Protein AF-A0A1X1BKE7-F1 (afdb_monomer)

Sequence (142 aa):
MGKKKSRISDKGRNKCVKKTLTKGLTSSTPEAKNKYGDIILRWLTFELRLLQRLVYRNKNQHRSSAFMSAVCGSVRSLKRFTSFFKQKRSTDELAILHLDEEFNRKFYISLKDVLTTSAEISRMHAHYAHVPLITVLLSIYG

Foldseek 3Di:
DDDDDDDDDDDDDDDDDDDDDDDPDDDPDLVVLLVVLVVVLVVLVVLLVVLVVLLVVCCVVQVPPPLSVLSVVLSVLSVVLSVVSVVVSVPSCSSDPPCPPVNVVSVVVSLVSLVVSLVSLVVCVVVVPPNVSSVVSNVSSD

Structure (mmCIF, N/CA/C/O backbone):
data_AF-A0A1X1BKE7-F1
#
_entry.id   AF-A0A1X1BKE7-F1
#
loop_
_atom_site.group_PDB
_atom_site.id
_atom_site.type_symbol
_atom_site.label_atom_id
_atom_site.label_alt_id
_atom_site.label_comp_id
_atom_site.label_asym_id
_atom_site.label_entity_id
_atom_site.label_seq_id
_atom_site.pdbx_PDB_ins_code
_atom_site.Cartn_x
_atom_site.Cartn_y
_atom_site.Cartn_z
_atom_site.occupancy
_atom_site.B_iso_or_equiv
_atom_site.auth_seq_id
_atom_site.auth_comp_id
_atom_site.auth_asym_id
_atom_site.auth_atom_id
_atom_site.pdbx_PDB_model_num
ATOM 1 N N . MET A 1 1 ? -49.313 -23.252 84.636 1.00 44.50 1 MET A N 1
ATOM 2 C CA . MET A 1 1 ? -49.550 -22.978 83.200 1.00 44.50 1 MET A CA 1
ATOM 3 C C . MET A 1 1 ? -50.288 -21.654 83.071 1.00 44.50 1 MET A C 1
ATOM 5 O O . MET A 1 1 ? -51.384 -21.541 83.595 1.00 44.50 1 MET A O 1
ATOM 9 N N . GLY A 1 2 ? -49.679 -20.645 82.442 1.00 41.19 2 GLY A N 1
ATOM 10 C CA . GLY A 1 2 ? -50.277 -19.311 82.338 1.00 41.19 2 GLY A CA 1
ATOM 11 C C . GLY A 1 2 ? -49.362 -18.274 81.678 1.00 41.19 2 GLY A C 1
ATOM 12 O O . GLY A 1 2 ? -48.552 -17.658 82.347 1.00 41.19 2 GLY A O 1
ATOM 13 N N . LYS A 1 3 ? -49.560 -18.104 80.364 1.00 37.88 3 LYS A N 1
ATOM 14 C CA . LYS A 1 3 ? -49.420 -16.890 79.527 1.00 37.88 3 LYS A CA 1
ATOM 15 C C . LYS A 1 3 ? -48.054 -16.178 79.355 1.00 37.88 3 LYS A C 1
ATOM 17 O O . LYS A 1 3 ? -47.558 -15.453 80.202 1.00 37.88 3 LYS A O 1
ATOM 22 N N . LYS A 1 4 ? -47.589 -16.282 78.098 1.00 40.69 4 LYS A N 1
ATOM 23 C CA . LYS A 1 4 ? -46.754 -15.354 77.305 1.00 40.69 4 LYS A CA 1
ATOM 24 C C . LYS A 1 4 ? -47.064 -13.864 77.555 1.00 40.69 4 LYS A C 1
ATOM 26 O O . LYS A 1 4 ? -48.241 -13.506 77.557 1.00 40.69 4 LYS A O 1
ATOM 31 N N . LYS A 1 5 ? -46.037 -13.001 77.477 1.00 38.75 5 LYS A N 1
ATOM 32 C CA . LYS A 1 5 ? -45.880 -11.990 76.399 1.00 38.75 5 LYS A CA 1
ATOM 33 C C . LYS A 1 5 ? -44.552 -11.228 76.504 1.00 38.75 5 LYS A C 1
ATOM 35 O O . LYS A 1 5 ? -44.192 -10.711 77.551 1.00 38.75 5 LYS A O 1
ATOM 40 N N . SER A 1 6 ? -43.850 -11.177 75.374 1.00 38.72 6 SER A N 1
ATOM 41 C CA . SER A 1 6 ? -42.581 -10.489 75.166 1.00 38.72 6 SER A CA 1
ATOM 42 C C . SER A 1 6 ? -42.766 -9.154 74.443 1.00 38.72 6 SER A C 1
ATOM 44 O O . SER A 1 6 ? -43.600 -9.064 73.546 1.00 38.72 6 SER A O 1
ATOM 46 N N . ARG A 1 7 ? -41.823 -8.250 74.732 1.00 38.19 7 ARG A N 1
ATOM 47 C CA . ARG A 1 7 ? -41.202 -7.239 73.856 1.00 38.19 7 ARG A CA 1
ATOM 48 C C . ARG A 1 7 ? -42.029 -6.034 73.398 1.00 38.19 7 ARG A C 1
ATOM 50 O O . ARG A 1 7 ? -42.780 -6.069 72.432 1.00 38.19 7 ARG A O 1
ATOM 57 N N . ILE A 1 8 ? -41.689 -4.931 74.057 1.00 40.75 8 ILE A N 1
ATOM 58 C CA . ILE A 1 8 ? -41.669 -3.556 73.561 1.00 40.75 8 ILE A CA 1
ATOM 59 C C . ILE A 1 8 ? -40.549 -3.435 72.508 1.00 40.75 8 ILE A C 1
ATOM 61 O O . ILE A 1 8 ? -39.431 -3.887 72.751 1.00 40.75 8 ILE A O 1
ATOM 65 N N . SER A 1 9 ? -40.834 -2.811 71.365 1.00 38.94 9 SER A N 1
ATOM 66 C CA . SER A 1 9 ? -39.830 -2.166 70.511 1.00 38.94 9 SER A CA 1
ATOM 67 C C . SER A 1 9 ? -40.465 -0.940 69.878 1.00 38.94 9 SER A C 1
ATOM 69 O O . SER A 1 9 ? -41.540 -1.012 69.289 1.00 38.94 9 SER A O 1
ATOM 71 N N . ASP A 1 10 ? -39.769 0.170 70.042 1.00 37.09 10 ASP A N 1
ATOM 72 C CA . ASP A 1 10 ? -40.198 1.529 69.784 1.00 37.09 10 ASP A CA 1
ATOM 73 C C . ASP A 1 10 ? -39.370 2.122 68.627 1.00 37.09 10 ASP A C 1
ATOM 75 O O . ASP A 1 10 ? -38.241 1.696 68.377 1.00 37.09 10 ASP A O 1
ATOM 79 N N . LYS A 1 11 ? -39.939 3.159 68.008 1.00 39.50 11 LYS A N 1
ATOM 80 C CA . LYS A 1 11 ? -39.326 4.193 67.149 1.00 39.50 11 LYS A CA 1
ATOM 81 C C . LYS A 1 11 ? -38.947 3.856 65.704 1.00 39.50 11 LYS A C 1
ATOM 83 O O . LYS A 1 11 ? -38.022 3.116 65.391 1.00 39.50 11 LYS A O 1
ATOM 88 N N . GLY A 1 12 ? -39.650 4.556 64.812 1.00 35.81 12 GLY A N 1
ATOM 89 C CA . GLY A 1 12 ? -39.417 4.574 63.378 1.00 35.81 12 GLY A CA 1
ATOM 90 C C . GLY A 1 12 ? -38.423 5.624 62.885 1.00 35.81 12 GLY A C 1
ATOM 91 O O . GLY A 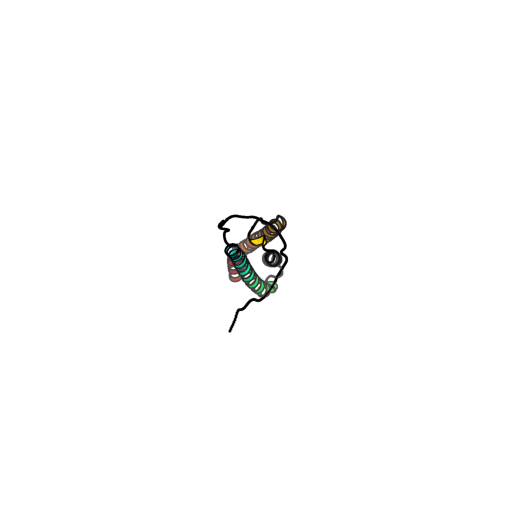1 12 ? -37.831 6.387 63.646 1.00 35.81 12 GLY A O 1
ATOM 92 N N . ARG A 1 13 ? -38.302 5.675 61.556 1.00 34.88 13 ARG A N 1
ATOM 93 C CA . ARG A 1 13 ? -37.816 6.814 60.772 1.00 34.88 13 ARG A CA 1
ATOM 94 C C . ARG A 1 13 ? -38.254 6.637 59.312 1.00 34.88 13 ARG A C 1
ATOM 96 O O . ARG A 1 13 ? -37.921 5.645 58.680 1.00 34.88 13 ARG A O 1
ATOM 103 N N . ASN A 1 14 ? -39.031 7.618 58.847 1.00 35.72 14 ASN A N 1
ATOM 104 C CA . ASN A 1 14 ? -39.129 8.216 57.503 1.00 35.72 14 ASN A CA 1
ATOM 105 C C . ASN A 1 14 ? -38.096 7.703 56.463 1.00 35.72 14 ASN A C 1
ATOM 107 O O . ASN A 1 14 ? -36.933 7.541 56.806 1.00 35.72 14 ASN A O 1
ATOM 111 N N . LYS A 1 15 ? -38.365 7.601 55.151 1.00 39.25 15 LYS A N 1
ATOM 112 C CA . LYS A 1 15 ? -38.814 8.685 54.250 1.00 39.25 15 LYS A CA 1
ATOM 113 C C . LYS A 1 15 ? -38.887 8.162 52.791 1.00 39.25 15 LYS A C 1
ATOM 115 O O . LYS A 1 15 ? -38.081 7.320 52.429 1.00 39.25 15 LYS A O 1
ATOM 120 N N . CYS A 1 16 ? -39.742 8.794 51.977 1.00 36.47 16 CYS A N 1
ATOM 121 C CA . CYS A 1 16 ? -39.667 8.996 50.510 1.00 36.47 16 CYS A CA 1
ATOM 122 C C . CYS A 1 16 ? -39.598 7.773 49.555 1.00 36.47 16 CYS A C 1
ATOM 124 O O . CYS A 1 16 ? -38.612 7.060 49.547 1.00 36.47 16 CYS A O 1
ATOM 126 N N . VAL A 1 17 ? -40.603 7.445 48.723 1.00 38.47 17 VAL A N 1
ATOM 127 C CA . VAL A 1 17 ? -41.250 8.184 47.602 1.00 38.47 17 VAL A CA 1
ATOM 128 C C . VAL A 1 17 ? -40.575 7.951 46.231 1.00 38.47 17 VAL A C 1
ATOM 130 O O . VAL A 1 17 ? -39.482 8.433 45.977 1.00 38.47 17 VAL A O 1
ATOM 133 N N . LYS A 1 18 ? -41.389 7.354 45.336 1.00 38.00 18 LYS A N 1
ATOM 134 C CA . LYS A 1 18 ? -41.518 7.532 43.868 1.00 38.00 18 LYS A CA 1
ATOM 135 C C . LYS A 1 18 ? -40.517 6.887 42.888 1.00 38.00 18 LYS A C 1
ATOM 137 O O . LYS A 1 18 ? -39.412 7.377 42.731 1.00 38.00 18 LYS A O 1
ATOM 142 N N . LYS A 1 19 ? -41.140 6.063 42.014 1.00 38.22 19 LYS A N 1
ATOM 143 C CA . LYS A 1 19 ? -41.159 6.163 40.527 1.00 38.22 19 LYS A CA 1
ATOM 144 C C . LYS A 1 19 ? -39.846 5.715 39.832 1.00 38.22 19 LYS A C 1
ATOM 146 O O . LYS A 1 19 ? -38.781 5.862 40.389 1.00 38.22 19 LYS A O 1
ATOM 151 N N . THR A 1 20 ? -39.787 5.155 38.622 1.00 38.44 20 THR A N 1
ATOM 152 C CA . THR A 1 20 ? -40.673 5.172 37.450 1.00 38.44 20 THR A CA 1
ATOM 153 C C . THR A 1 20 ? -40.104 4.230 36.369 1.00 38.44 20 THR A C 1
ATOM 155 O O . THR A 1 20 ? -38.895 4.060 36.307 1.00 38.44 20 THR A O 1
ATOM 158 N N . LEU A 1 21 ? -40.988 3.785 35.465 1.00 38.06 21 LEU A N 1
ATOM 159 C CA . LEU A 1 21 ? -40.823 3.655 34.003 1.00 38.06 21 LEU A CA 1
ATOM 160 C C . LEU A 1 21 ? -39.680 2.805 33.396 1.00 38.06 21 LEU A C 1
ATOM 162 O O . LEU A 1 21 ? -38.508 3.155 33.423 1.00 38.06 21 LEU A O 1
ATOM 166 N N . THR A 1 22 ? -40.121 1.782 32.654 1.00 45.12 22 THR A N 1
ATOM 167 C CA . THR A 1 22 ? -39.908 1.578 31.203 1.00 45.12 22 THR A CA 1
ATOM 168 C C . THR A 1 22 ? -38.648 2.166 30.547 1.00 45.12 22 THR A C 1
ATOM 170 O O . THR A 1 22 ? -38.477 3.385 30.515 1.00 45.12 22 THR A O 1
ATOM 173 N N . LYS A 1 23 ? -37.931 1.323 29.795 1.00 39.78 23 LYS A N 1
ATOM 174 C CA . LYS A 1 23 ? -37.747 1.447 28.330 1.00 39.78 23 LYS A CA 1
ATOM 175 C C . LYS A 1 23 ? -36.779 0.362 27.852 1.00 39.78 23 LYS A C 1
ATOM 177 O O . LYS A 1 23 ? -35.567 0.532 27.891 1.00 39.78 23 LYS A O 1
ATOM 182 N N . GLY A 1 24 ? -37.337 -0.744 27.361 1.00 37.56 24 GLY A N 1
ATOM 183 C CA . GLY A 1 24 ? -36.649 -1.594 26.394 1.00 37.56 24 GLY A CA 1
ATOM 184 C C . GLY A 1 24 ? -36.599 -0.844 25.069 1.00 37.56 24 GLY A C 1
ATOM 185 O O . GLY A 1 24 ? -37.512 -0.956 24.259 1.00 37.56 24 GLY A O 1
ATOM 186 N N . LEU A 1 25 ? -35.578 -0.006 24.903 1.00 36.53 25 LEU A N 1
ATOM 187 C CA . LEU A 1 25 ? -35.207 0.576 23.624 1.00 36.53 25 LEU A CA 1
ATOM 188 C C . LEU A 1 25 ? -34.005 -0.230 23.141 1.00 36.53 25 LEU A C 1
ATOM 190 O O . LEU A 1 25 ? -32.939 -0.184 23.748 1.00 36.53 25 LEU A O 1
ATOM 194 N N . THR A 1 26 ? -34.224 -1.023 22.098 1.00 51.69 26 THR A N 1
ATOM 195 C CA . THR A 1 26 ? -33.220 -1.811 21.383 1.00 51.69 26 THR A CA 1
ATOM 196 C C . THR A 1 26 ? -32.057 -0.920 20.954 1.00 51.69 26 THR A C 1
ATOM 198 O O . THR A 1 26 ? -32.103 -0.282 19.902 1.00 51.69 26 THR A O 1
ATOM 201 N N . SER A 1 27 ? -31.008 -0.865 21.772 1.00 44.38 27 SER A N 1
ATOM 202 C CA . SER A 1 27 ? -29.698 -0.397 21.352 1.00 44.38 27 SER A CA 1
ATOM 203 C C . SER A 1 27 ? -29.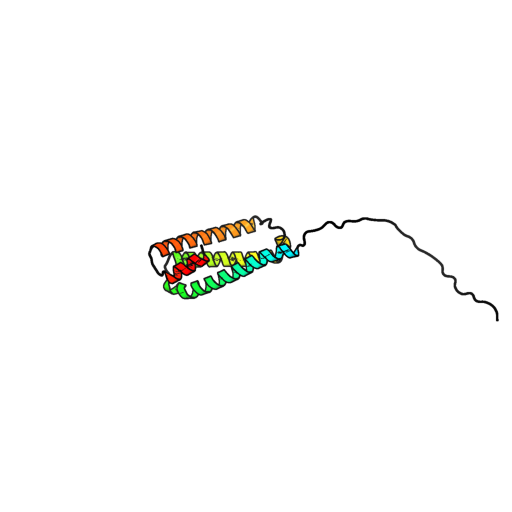047 -1.529 20.565 1.00 44.38 27 SER A C 1
ATOM 205 O O . SER A 1 27 ? -28.799 -2.619 21.077 1.00 44.38 27 SER A O 1
ATOM 207 N N . SER A 1 28 ? -28.807 -1.290 19.278 1.00 46.75 28 SER A N 1
ATOM 208 C CA . SER A 1 28 ? -27.952 -2.143 18.457 1.00 46.75 28 SER A CA 1
ATOM 209 C C . SER A 1 28 ? -26.620 -2.357 19.182 1.00 46.75 28 SER A C 1
ATOM 211 O O . SER A 1 28 ? -25.916 -1.391 19.486 1.00 46.75 28 SER A O 1
ATOM 213 N N . THR A 1 29 ? -26.310 -3.612 19.480 1.00 42.53 29 THR A N 1
ATOM 214 C CA . THR A 1 29 ? -25.219 -4.051 20.347 1.00 42.53 29 THR A CA 1
ATOM 215 C C . THR A 1 29 ? -23.859 -3.507 19.865 1.00 42.53 29 THR A C 1
ATOM 217 O O . THR A 1 29 ? -23.485 -3.747 18.712 1.00 42.53 29 THR A O 1
ATOM 220 N N . PRO A 1 30 ? -23.073 -2.813 20.714 1.00 53.25 30 PRO A N 1
ATOM 221 C CA . PRO A 1 30 ? -21.748 -2.275 20.359 1.00 53.25 30 PRO A CA 1
ATOM 222 C C . PRO A 1 30 ? -20.729 -3.357 19.950 1.00 53.25 30 PRO A C 1
ATOM 224 O O . PRO A 1 30 ? -19.753 -3.074 19.255 1.00 53.25 30 PRO A O 1
ATOM 227 N N . GLU A 1 31 ? -20.987 -4.618 20.297 1.00 51.50 31 GLU A N 1
ATOM 228 C CA . GLU A 1 31 ? -20.133 -5.766 19.977 1.00 51.50 31 GLU A CA 1
ATOM 229 C C . GLU A 1 31 ? -19.974 -6.038 18.473 1.00 51.50 31 GLU A C 1
ATOM 231 O O . GLU A 1 31 ? -18.928 -6.528 18.043 1.00 51.50 31 GLU A O 1
ATOM 236 N N . ALA A 1 32 ? -20.979 -5.729 17.646 1.00 50.81 32 ALA A N 1
ATOM 237 C CA . ALA A 1 32 ? -20.918 -6.020 16.211 1.00 50.81 32 ALA A CA 1
ATOM 238 C C . ALA A 1 32 ? -19.997 -5.051 15.447 1.00 50.81 32 ALA A C 1
ATOM 240 O O . ALA A 1 32 ? -19.330 -5.455 14.494 1.00 50.81 32 ALA A O 1
ATOM 241 N N . LYS A 1 33 ? -19.913 -3.785 15.879 1.00 53.03 33 LYS A N 1
ATOM 242 C CA . LYS A 1 33 ? -19.117 -2.746 15.203 1.00 53.03 33 LYS A CA 1
ATOM 243 C C . LYS A 1 33 ? -17.612 -2.914 15.424 1.00 53.03 33 LYS A C 1
ATOM 245 O O . LYS A 1 33 ? -16.838 -2.718 14.491 1.00 53.03 33 LYS A O 1
ATOM 250 N N . ASN A 1 34 ? -17.205 -3.382 16.606 1.00 61.22 34 ASN A N 1
ATOM 251 C CA . ASN A 1 34 ? -15.796 -3.664 16.898 1.00 61.22 34 ASN A CA 1
ATOM 252 C C . ASN A 1 34 ? -15.222 -4.812 16.043 1.00 61.22 34 ASN A C 1
ATOM 254 O O . ASN A 1 34 ? -14.039 -4.800 15.719 1.00 61.22 34 ASN A O 1
ATOM 258 N N . LYS A 1 35 ? -16.044 -5.760 15.569 1.00 69.44 35 LYS A N 1
ATOM 259 C CA . LYS A 1 35 ? -15.561 -6.881 14.738 1.00 69.44 35 LYS A CA 1
ATOM 260 C C . LYS A 1 35 ? -15.006 -6.445 13.376 1.00 69.44 35 LYS A C 1
ATOM 262 O O . LYS A 1 35 ? -14.079 -7.077 12.877 1.00 69.44 35 LYS A O 1
ATOM 267 N N . TYR A 1 36 ? -15.526 -5.375 12.775 1.00 72.38 36 TYR A N 1
ATOM 268 C CA . TYR A 1 36 ? -15.080 -4.930 11.447 1.00 72.38 36 TYR A CA 1
ATOM 269 C C . TYR A 1 36 ? -13.709 -4.250 11.482 1.00 72.38 36 TYR A C 1
ATOM 271 O O . TYR A 1 36 ? -12.832 -4.595 10.689 1.00 72.38 36 TYR A O 1
ATOM 279 N N . GLY A 1 37 ? -13.489 -3.338 12.436 1.00 75.56 37 GLY A N 1
ATOM 280 C CA . GLY A 1 37 ? -12.181 -2.702 12.631 1.00 75.56 37 GLY A CA 1
ATOM 281 C C . GLY A 1 37 ? -11.083 -3.729 12.920 1.00 75.56 37 GLY A C 1
ATOM 282 O O . GLY A 1 37 ? -9.962 -3.612 12.423 1.00 75.56 37 GLY A O 1
ATOM 283 N N . ASP A 1 38 ? -11.425 -4.794 13.645 1.00 79.31 38 ASP A N 1
ATOM 284 C CA . ASP A 1 38 ? -10.535 -5.917 13.930 1.00 79.31 38 ASP A CA 1
ATOM 285 C C . ASP A 1 38 ? -10.092 -6.666 12.686 1.00 79.31 38 ASP A C 1
ATOM 287 O O . ASP A 1 38 ? -8.906 -6.976 12.547 1.00 79.31 38 ASP A O 1
ATOM 291 N N . ILE A 1 39 ? -11.037 -6.966 11.797 1.00 84.38 39 ILE A N 1
ATOM 292 C CA . ILE A 1 39 ? -10.767 -7.668 10.544 1.00 84.38 39 ILE A CA 1
ATOM 293 C C . ILE A 1 39 ? -9.857 -6.809 9.666 1.00 84.38 39 ILE A C 1
ATOM 295 O O . ILE A 1 39 ? -8.810 -7.293 9.234 1.00 84.38 39 ILE A O 1
ATOM 299 N N . ILE A 1 40 ? -10.189 -5.524 9.490 1.00 83.94 40 ILE A N 1
ATOM 300 C CA . ILE A 1 40 ? -9.384 -4.577 8.702 1.00 83.94 40 ILE A CA 1
ATOM 301 C C . ILE A 1 40 ? -7.965 -4.491 9.266 1.00 83.94 40 ILE A C 1
ATOM 303 O O . ILE A 1 40 ? -6.985 -4.587 8.531 1.00 83.94 40 ILE A O 1
ATOM 307 N N . LEU A 1 41 ? -7.827 -4.360 10.585 1.00 85.31 41 LEU A N 1
ATOM 308 C CA . LEU A 1 41 ? -6.522 -4.229 11.218 1.00 85.31 41 LEU A CA 1
ATOM 309 C C . LEU A 1 41 ? -5.682 -5.510 11.119 1.00 85.31 41 LEU A C 1
ATOM 311 O O . LEU A 1 41 ? -4.460 -5.436 10.933 1.00 85.31 41 LEU A O 1
ATOM 315 N N . ARG A 1 42 ? -6.307 -6.682 11.273 1.00 88.25 42 ARG A N 1
ATOM 316 C CA . ARG A 1 42 ? -5.638 -7.980 11.103 1.00 88.25 42 ARG A CA 1
ATOM 317 C C . ARG A 1 42 ? -5.150 -8.145 9.671 1.00 88.25 42 ARG A C 1
ATOM 319 O O . ARG A 1 42 ? -3.985 -8.494 9.489 1.00 88.25 42 ARG A O 1
ATOM 326 N N . TRP A 1 43 ? -5.998 -7.830 8.695 1.00 88.56 43 TRP A N 1
ATOM 327 C CA . TRP A 1 43 ? -5.656 -7.881 7.277 1.00 88.56 43 TRP A CA 1
ATOM 328 C C . TRP A 1 43 ? -4.516 -6.910 6.932 1.00 88.56 43 TRP A C 1
ATOM 330 O O . TRP A 1 43 ? -3.470 -7.345 6.459 1.00 88.56 43 TRP A O 1
ATOM 340 N N . LEU A 1 44 ? -4.616 -5.634 7.326 1.00 88.62 44 LEU A N 1
ATOM 341 C CA . LEU A 1 44 ? -3.538 -4.647 7.144 1.00 88.62 44 LEU A CA 1
ATOM 342 C C . LEU A 1 44 ? -2.221 -5.085 7.797 1.00 88.62 44 LEU A C 1
ATOM 344 O O . LEU A 1 44 ? -1.140 -4.901 7.239 1.00 88.62 44 LEU A O 1
ATOM 348 N N . THR A 1 45 ? -2.288 -5.676 8.993 1.00 91.25 45 THR A N 1
ATOM 349 C CA . THR A 1 45 ? -1.093 -6.180 9.683 1.00 91.25 45 THR A CA 1
ATOM 350 C C . THR A 1 45 ? -0.470 -7.361 8.934 1.00 91.25 45 THR A C 1
ATOM 352 O O . THR A 1 45 ? 0.757 -7.484 8.918 1.00 91.25 45 THR A O 1
ATOM 355 N N . PHE A 1 46 ? -1.287 -8.233 8.341 1.00 91.94 46 PHE A N 1
ATOM 356 C CA . PHE A 1 46 ? -0.821 -9.353 7.531 1.00 91.94 46 PHE A CA 1
ATOM 357 C C . PHE A 1 46 ? -0.110 -8.862 6.264 1.00 91.94 46 PHE A C 1
ATOM 359 O O . PHE A 1 46 ? 1.065 -9.191 6.077 1.00 91.94 46 PHE A O 1
ATOM 366 N N . GLU A 1 47 ? -0.757 -7.998 5.480 1.00 90.44 47 GLU A N 1
ATOM 367 C CA . GLU A 1 47 ? -0.182 -7.431 4.252 1.00 90.44 47 GLU A CA 1
ATOM 368 C C . GLU A 1 47 ? 1.121 -6.676 4.531 1.00 90.44 47 GLU A C 1
ATOM 370 O O . GLU A 1 47 ? 2.144 -6.877 3.874 1.00 90.44 47 GLU A O 1
ATOM 375 N N . LEU A 1 48 ? 1.149 -5.874 5.600 1.00 92.62 48 LEU A N 1
ATOM 376 C CA . LEU A 1 48 ? 2.349 -5.140 5.989 1.00 92.62 48 LEU A CA 1
ATOM 377 C C . LEU A 1 48 ? 3.519 -6.073 6.339 1.00 92.62 48 LEU A C 1
ATOM 379 O O . LEU A 1 48 ? 4.669 -5.758 6.028 1.00 92.62 48 LEU A O 1
ATOM 383 N N . ARG A 1 49 ? 3.257 -7.218 6.983 1.00 93.12 49 ARG A N 1
ATOM 384 C CA . ARG A 1 49 ? 4.298 -8.216 7.285 1.00 93.12 49 ARG A CA 1
ATOM 385 C C . ARG A 1 49 ? 4.826 -8.871 6.014 1.00 93.12 49 ARG A C 1
ATOM 387 O O . ARG A 1 49 ? 6.039 -9.064 5.904 1.00 93.12 49 ARG A O 1
ATOM 394 N N . LEU A 1 50 ? 3.943 -9.205 5.074 1.00 91.44 50 LEU A N 1
ATOM 395 C CA . LEU A 1 50 ? 4.328 -9.772 3.784 1.00 91.44 50 LEU A CA 1
ATOM 396 C C . LEU A 1 50 ? 5.214 -8.788 3.008 1.00 91.44 50 LEU A C 1
ATOM 398 O O . LEU A 1 50 ? 6.330 -9.137 2.614 1.00 91.44 50 LEU A O 1
ATOM 402 N N . L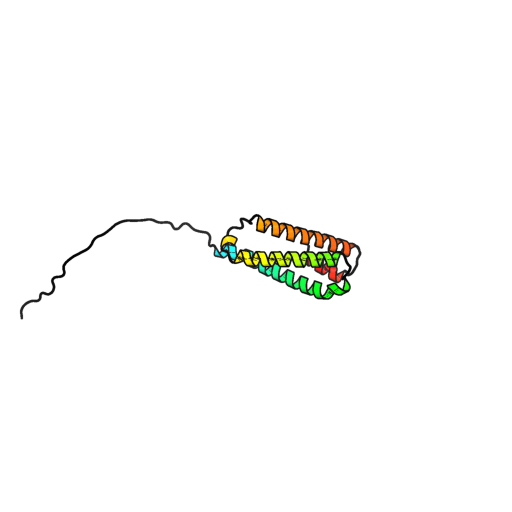EU A 1 51 ? 4.782 -7.528 2.912 1.00 93.00 51 LEU A N 1
ATOM 403 C CA . LEU A 1 51 ? 5.543 -6.447 2.288 1.00 93.00 51 LEU A CA 1
ATOM 404 C C . LEU A 1 51 ? 6.908 -6.241 2.939 1.00 93.00 51 LEU A C 1
ATOM 406 O O . LEU A 1 51 ? 7.909 -6.122 2.240 1.00 93.00 51 LEU A O 1
ATOM 410 N N . GLN A 1 52 ? 6.986 -6.232 4.269 1.00 93.69 52 GLN A N 1
ATOM 411 C CA . GLN A 1 52 ? 8.261 -6.071 4.973 1.00 93.69 52 GLN A CA 1
ATOM 412 C C . GLN A 1 52 ? 9.255 -7.184 4.638 1.00 93.69 52 GLN A C 1
ATOM 414 O O . GLN A 1 52 ? 10.436 -6.900 4.437 1.00 93.69 52 GLN A O 1
ATOM 419 N N . ARG A 1 53 ? 8.791 -8.435 4.541 1.00 93.94 53 ARG A N 1
ATOM 420 C CA . ARG A 1 53 ? 9.640 -9.571 4.151 1.00 93.94 53 ARG A CA 1
ATOM 421 C C . ARG A 1 53 ? 10.119 -9.446 2.705 1.00 93.94 53 ARG A C 1
ATOM 423 O O . ARG A 1 53 ? 11.305 -9.646 2.443 1.00 93.94 53 ARG A O 1
ATOM 430 N N . LEU A 1 54 ? 9.228 -9.066 1.788 1.00 91.94 54 LEU A N 1
ATOM 431 C CA . LEU A 1 54 ? 9.565 -8.840 0.379 1.00 91.94 54 LEU A CA 1
ATOM 432 C C . LEU A 1 54 ? 10.583 -7.708 0.215 1.00 91.94 54 LEU A C 1
ATOM 434 O O . LEU A 1 54 ? 11.596 -7.883 -0.462 1.00 91.94 54 LEU A O 1
ATOM 438 N N . VAL A 1 55 ? 10.354 -6.577 0.885 1.00 92.12 55 VAL A N 1
ATOM 439 C CA . VAL A 1 55 ? 11.275 -5.435 0.912 1.00 92.12 55 VAL A CA 1
ATOM 440 C C . VAL A 1 55 ? 12.624 -5.859 1.466 1.00 92.12 55 VAL A C 1
ATOM 442 O O . VAL A 1 55 ? 13.639 -5.600 0.835 1.00 92.12 55 VAL A O 1
ATOM 445 N N . TYR A 1 56 ? 12.659 -6.529 2.618 1.00 93.00 56 TYR A N 1
ATOM 446 C CA . TYR A 1 56 ? 13.912 -6.939 3.249 1.00 93.00 56 TYR A CA 1
ATOM 447 C C . TYR A 1 56 ? 14.775 -7.794 2.312 1.00 93.00 56 TYR A C 1
ATOM 449 O O . TYR A 1 56 ? 15.968 -7.530 2.169 1.00 93.00 56 TYR A O 1
ATOM 457 N N . ARG A 1 57 ? 14.161 -8.759 1.617 1.00 92.50 57 ARG A N 1
ATOM 458 C CA . ARG A 1 57 ? 14.862 -9.645 0.680 1.00 92.50 57 ARG A CA 1
ATOM 459 C C . ARG A 1 57 ? 15.387 -8.916 -0.561 1.00 92.50 57 ARG A C 1
ATOM 461 O O . ARG A 1 57 ? 16.482 -9.224 -1.019 1.00 92.50 57 ARG A O 1
ATOM 468 N N . ASN A 1 58 ? 14.624 -7.967 -1.104 1.00 90.81 58 ASN A N 1
ATOM 469 C CA . ASN A 1 58 ? 14.901 -7.382 -2.423 1.00 90.81 58 ASN A CA 1
ATOM 470 C C . ASN A 1 58 ? 15.514 -5.970 -2.367 1.00 90.81 58 ASN A C 1
ATOM 472 O O . ASN A 1 58 ? 16.030 -5.475 -3.368 1.00 90.81 58 ASN A O 1
ATOM 476 N N . LYS A 1 59 ? 15.529 -5.315 -1.199 1.00 89.38 59 LYS A N 1
ATOM 477 C CA . LYS A 1 59 ? 16.004 -3.930 -1.049 1.00 89.38 59 LYS A CA 1
ATOM 478 C C . LYS A 1 59 ? 17.439 -3.736 -1.528 1.00 89.38 59 LYS A C 1
ATOM 480 O O . LYS A 1 59 ? 17.725 -2.722 -2.151 1.00 89.38 59 LYS A O 1
ATOM 485 N N . ASN A 1 60 ? 18.335 -4.678 -1.243 1.00 90.38 60 ASN A N 1
ATOM 486 C CA . ASN A 1 60 ? 19.736 -4.556 -1.654 1.00 90.38 60 ASN A CA 1
ATOM 487 C C . ASN A 1 60 ? 19.911 -4.736 -3.168 1.00 90.38 60 ASN A C 1
ATOM 489 O O . ASN A 1 60 ? 20.751 -4.063 -3.754 1.00 90.38 60 ASN A O 1
ATOM 493 N N . GLN A 1 61 ? 19.085 -5.579 -3.798 1.00 90.38 61 GLN A N 1
ATOM 494 C CA . GLN A 1 61 ? 19.107 -5.810 -5.248 1.00 90.38 61 GLN A CA 1
ATOM 495 C C . GLN A 1 61 ? 18.583 -4.600 -6.034 1.00 90.38 61 GLN A C 1
ATOM 497 O O . GLN A 1 61 ? 19.006 -4.366 -7.160 1.00 90.38 61 GLN A O 1
ATOM 502 N N . HIS A 1 62 ? 17.707 -3.795 -5.425 1.00 89.00 62 HIS A N 1
ATOM 503 C CA . HIS A 1 62 ? 17.065 -2.647 -6.075 1.00 89.00 62 HIS A CA 1
ATOM 504 C C . HIS A 1 62 ? 17.318 -1.318 -5.354 1.00 89.00 62 HIS A C 1
ATOM 506 O O . HIS A 1 62 ? 16.493 -0.404 -5.434 1.00 89.00 62 HIS A O 1
ATOM 512 N N . ARG A 1 63 ? 18.441 -1.199 -4.631 1.00 86.19 63 ARG A N 1
ATOM 513 C CA . ARG A 1 63 ? 18.722 -0.097 -3.690 1.00 86.19 63 ARG A CA 1
ATOM 514 C C . ARG A 1 63 ? 18.605 1.300 -4.307 1.00 86.19 63 ARG A C 1
ATOM 516 O O . ARG A 1 63 ? 18.215 2.226 -3.605 1.00 86.19 63 ARG A O 1
ATOM 523 N N . SER A 1 64 ? 18.948 1.444 -5.583 1.00 87.56 64 SER A N 1
ATOM 524 C CA . SER A 1 64 ? 18.940 2.707 -6.334 1.00 87.56 64 SER A CA 1
ATOM 525 C C . SER A 1 64 ? 17.692 2.913 -7.197 1.00 87.56 64 SER A C 1
ATOM 527 O O . SER A 1 64 ? 17.587 3.925 -7.882 1.00 87.56 64 SER A O 1
ATOM 529 N N . SER A 1 65 ? 16.742 1.976 -7.190 1.00 89.94 65 SER A N 1
ATOM 530 C CA . SER A 1 65 ? 15.554 2.091 -8.035 1.00 89.94 65 SER A CA 1
ATOM 531 C C . SER A 1 65 ? 14.493 3.013 -7.421 1.00 89.94 65 SER A C 1
ATOM 533 O O . SER A 1 65 ? 14.251 3.013 -6.205 1.00 89.94 65 SER A O 1
ATOM 535 N N . ALA A 1 66 ? 13.820 3.778 -8.285 1.00 88.69 66 ALA A N 1
ATOM 536 C CA . ALA A 1 66 ? 12.709 4.642 -7.895 1.00 88.69 66 ALA A CA 1
ATOM 537 C C . ALA A 1 66 ? 11.554 3.826 -7.289 1.00 88.69 66 ALA A C 1
ATOM 539 O O . ALA A 1 66 ? 11.057 4.166 -6.215 1.00 88.69 66 ALA A O 1
ATOM 540 N N . PHE A 1 67 ? 11.208 2.686 -7.901 1.00 90.38 67 PHE A N 1
ATOM 541 C CA . PHE A 1 67 ? 10.127 1.832 -7.405 1.00 90.38 67 PHE A CA 1
ATOM 542 C C . PHE A 1 67 ? 10.419 1.274 -6.007 1.00 90.38 67 PHE A C 1
ATOM 544 O O . PHE A 1 67 ? 9.554 1.324 -5.138 1.00 90.38 67 PHE A O 1
ATOM 551 N N . MET A 1 68 ? 11.638 0.792 -5.734 1.00 93.06 68 MET A N 1
ATOM 552 C CA . MET A 1 68 ? 11.972 0.241 -4.416 1.00 93.06 68 MET A CA 1
ATOM 553 C C . MET A 1 68 ? 11.984 1.337 -3.345 1.00 93.06 68 MET A C 1
ATOM 555 O O . MET A 1 68 ? 11.607 1.089 -2.195 1.00 93.06 68 MET A O 1
ATOM 559 N N . SER A 1 69 ? 12.371 2.558 -3.723 1.00 93.19 69 SER A N 1
ATOM 560 C CA . SER A 1 69 ? 12.278 3.738 -2.860 1.00 93.19 69 SER A CA 1
ATOM 561 C C . SER A 1 69 ? 10.822 4.073 -2.525 1.00 93.19 69 SER A C 1
ATOM 563 O O . SER A 1 69 ? 10.510 4.274 -1.346 1.00 93.19 69 SER A O 1
ATOM 565 N N . ALA A 1 70 ? 9.926 4.038 -3.517 1.00 93.06 70 ALA A N 1
ATOM 566 C CA . ALA A 1 70 ? 8.488 4.223 -3.331 1.00 93.06 70 ALA A CA 1
ATOM 567 C C . ALA A 1 70 ? 7.887 3.133 -2.427 1.00 93.06 70 ALA A C 1
ATOM 569 O O . ALA A 1 70 ? 7.280 3.457 -1.408 1.00 93.06 70 ALA A O 1
ATOM 570 N N . VAL A 1 71 ? 8.181 1.853 -2.690 1.00 94.00 71 VAL A N 1
ATOM 571 C CA . VAL A 1 71 ? 7.746 0.718 -1.852 1.00 94.00 71 VAL A CA 1
ATOM 572 C C . VAL A 1 71 ? 8.230 0.869 -0.403 1.00 94.00 71 VAL A C 1
ATOM 574 O O . VAL A 1 71 ? 7.473 0.651 0.543 1.00 94.00 71 VAL A O 1
ATOM 577 N N . CYS A 1 72 ? 9.481 1.279 -0.179 1.00 93.38 72 CYS A N 1
ATOM 578 C CA . CYS A 1 72 ? 9.976 1.544 1.177 1.00 93.38 72 CYS A CA 1
ATOM 579 C C . CYS A 1 72 ? 9.281 2.751 1.836 1.00 93.38 72 CYS A C 1
ATOM 581 O O . CYS A 1 72 ? 9.143 2.797 3.063 1.00 93.38 72 CYS A O 1
ATOM 583 N N . GLY A 1 73 ? 8.894 3.758 1.051 1.00 93.31 73 GLY A N 1
ATOM 584 C CA . GLY A 1 73 ? 8.103 4.907 1.491 1.00 93.31 73 GLY A CA 1
ATOM 585 C C . GLY A 1 73 ? 6.709 4.494 1.955 1.00 93.31 73 GLY A C 1
ATOM 586 O O . GLY A 1 73 ? 6.372 4.705 3.124 1.00 93.31 73 GLY A O 1
ATOM 587 N N . SER A 1 74 ? 5.949 3.817 1.095 1.00 94.31 74 SER A N 1
ATOM 588 C CA . SER A 1 74 ? 4.593 3.348 1.401 1.00 94.31 74 SER A CA 1
ATOM 589 C C . SER A 1 74 ? 4.569 2.371 2.572 1.00 94.31 74 SER A C 1
ATOM 591 O O . SER A 1 74 ? 3.735 2.521 3.459 1.00 94.31 74 SER A O 1
ATOM 593 N N . VAL A 1 75 ? 5.526 1.441 2.681 1.00 94.38 75 VAL A N 1
ATOM 594 C CA . VAL A 1 75 ? 5.616 0.536 3.846 1.00 94.38 75 VAL A CA 1
ATOM 595 C C . VAL A 1 75 ? 5.828 1.306 5.152 1.00 94.38 75 VAL A C 1
ATOM 597 O O . VAL A 1 75 ? 5.242 0.955 6.179 1.00 94.38 75 VAL A O 1
ATOM 600 N N . ARG A 1 76 ? 6.640 2.373 5.150 1.00 94.06 76 ARG A N 1
ATOM 601 C CA . ARG A 1 76 ? 6.807 3.231 6.338 1.00 94.06 76 ARG A CA 1
ATOM 602 C C . ARG A 1 76 ? 5.519 3.981 6.673 1.00 94.06 76 ARG A C 1
ATOM 604 O O . ARG A 1 76 ? 5.171 4.054 7.852 1.00 94.06 76 ARG A O 1
ATOM 611 N N . SER A 1 77 ? 4.827 4.501 5.664 1.00 93.19 77 SER A N 1
ATOM 612 C CA . SER A 1 77 ? 3.555 5.213 5.823 1.00 93.19 77 SER A CA 1
ATOM 613 C C . SER A 1 77 ? 2.462 4.299 6.385 1.00 93.19 77 SER A C 1
ATOM 615 O O . SER A 1 77 ? 1.934 4.551 7.469 1.00 93.19 77 SER A O 1
ATOM 617 N N . LEU A 1 78 ? 2.258 3.136 5.761 1.00 92.81 78 LEU A N 1
ATOM 618 C CA . LEU A 1 78 ? 1.335 2.092 6.211 1.00 92.81 78 LEU A CA 1
ATOM 619 C C . LEU A 1 78 ? 1.646 1.607 7.626 1.00 92.81 78 LEU A C 1
ATOM 621 O O . LEU A 1 78 ? 0.731 1.406 8.424 1.00 92.81 78 LEU A O 1
ATOM 625 N N . LYS A 1 79 ? 2.928 1.454 7.982 1.00 94.12 79 LYS A N 1
ATOM 626 C CA . LYS A 1 79 ? 3.323 1.095 9.351 1.00 94.12 79 LYS A CA 1
ATOM 627 C C . LYS A 1 79 ? 2.898 2.163 10.358 1.00 94.12 79 LYS A C 1
ATOM 629 O O . LYS A 1 79 ? 2.365 1.814 11.409 1.00 94.12 79 LYS A O 1
ATOM 634 N N . ARG A 1 80 ? 3.112 3.446 10.048 1.00 92.94 80 ARG A N 1
ATOM 635 C CA . ARG A 1 80 ? 2.691 4.565 10.910 1.00 92.94 80 ARG A CA 1
ATOM 636 C C . ARG A 1 80 ? 1.173 4.606 11.060 1.00 92.94 80 ARG A C 1
ATOM 638 O O . ARG A 1 80 ? 0.689 4.704 12.185 1.00 92.94 80 ARG A O 1
ATOM 645 N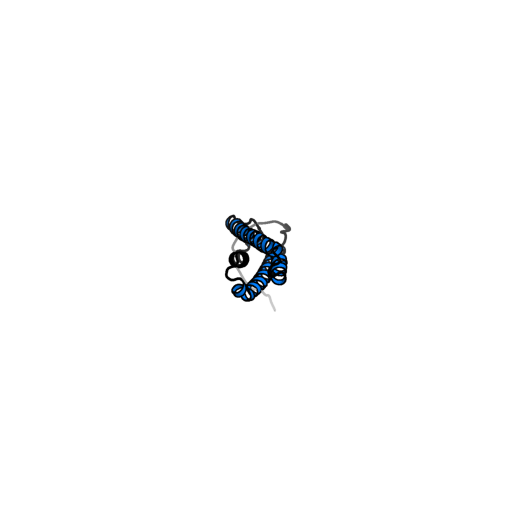 N . PHE A 1 81 ? 0.441 4.461 9.959 1.00 91.31 81 PHE A N 1
ATOM 646 C CA . PHE A 1 81 ? -1.019 4.421 9.974 1.00 91.31 81 PHE A CA 1
ATOM 647 C C . PHE A 1 81 ? -1.562 3.233 10.763 1.00 91.31 81 PHE A C 1
ATOM 649 O O . PHE A 1 81 ? -2.409 3.411 11.627 1.00 91.31 81 PHE A O 1
ATOM 656 N N . THR A 1 82 ? -1.020 2.035 10.549 1.00 90.88 82 THR A N 1
ATOM 657 C CA . THR A 1 82 ? -1.443 0.826 11.272 1.00 90.88 82 THR A CA 1
ATOM 658 C C . THR A 1 82 ? -1.205 0.963 12.776 1.00 90.88 82 THR A C 1
ATOM 660 O O . THR A 1 82 ? -2.048 0.554 13.573 1.00 90.88 82 THR A O 1
ATOM 663 N N . SER A 1 83 ? -0.077 1.550 13.191 1.00 91.00 83 SER A N 1
ATOM 664 C CA . SER A 1 83 ? 0.183 1.844 14.607 1.00 91.00 83 SER A CA 1
ATOM 665 C C . SER A 1 83 ? -0.801 2.867 15.174 1.00 91.00 83 SER A C 1
ATOM 667 O O . SER A 1 83 ? -1.314 2.666 16.270 1.00 91.00 83 SER A O 1
ATOM 669 N N . PHE A 1 84 ? -1.105 3.927 14.425 1.00 88.12 84 PHE A N 1
ATOM 670 C CA . PHE A 1 84 ? -2.108 4.916 14.820 1.00 88.12 84 PHE A CA 1
ATOM 671 C C . PHE A 1 84 ? -3.509 4.296 14.938 1.00 88.12 84 PHE A C 1
ATOM 673 O O . PHE A 1 84 ? -4.201 4.517 15.928 1.00 88.12 84 PHE A O 1
ATOM 680 N N . PHE A 1 85 ? -3.896 3.447 13.986 1.00 85.75 85 PHE A N 1
ATOM 681 C CA . PHE A 1 85 ? -5.180 2.751 14.003 1.00 85.75 85 PHE A CA 1
ATOM 682 C C . PHE A 1 85 ? -5.294 1.784 15.191 1.00 85.75 85 PHE A C 1
ATOM 684 O O . PHE A 1 85 ? -6.340 1.704 15.826 1.00 85.75 85 PHE A O 1
ATOM 691 N N . LYS A 1 86 ? -4.194 1.112 15.563 1.00 85.50 86 LYS A N 1
ATOM 692 C CA . LYS A 1 86 ? -4.113 0.297 16.791 1.00 85.50 86 LYS A CA 1
ATOM 693 C C . LYS A 1 86 ? -4.331 1.111 18.062 1.00 85.50 86 LYS A C 1
ATOM 695 O O . LYS A 1 86 ? -4.975 0.614 18.975 1.00 85.50 86 LYS A O 1
ATOM 700 N N . GLN A 1 87 ? -3.793 2.327 18.124 1.00 83.94 87 GLN A N 1
ATOM 701 C CA . GLN A 1 87 ? -3.920 3.205 19.291 1.00 83.94 87 GLN A CA 1
ATOM 702 C C . GLN A 1 87 ? -5.333 3.777 19.424 1.00 83.94 87 GLN A C 1
ATOM 704 O O . GLN A 1 87 ? -5.906 3.739 20.503 1.00 83.94 87 GLN A O 1
ATOM 709 N N . LYS A 1 88 ? -5.931 4.244 18.323 1.00 76.31 88 LYS A N 1
ATOM 710 C CA . LYS A 1 88 ? -7.314 4.758 18.316 1.00 76.31 88 LYS A CA 1
ATOM 711 C C . LYS A 1 88 ? -8.366 3.663 18.537 1.00 76.31 88 LYS A C 1
ATOM 713 O O . LYS A 1 88 ? -9.514 3.966 18.809 1.00 76.31 88 LYS A O 1
ATOM 718 N N . ARG A 1 89 ? -7.988 2.386 18.435 1.00 68.50 89 ARG A N 1
ATOM 719 C CA . ARG A 1 89 ? -8.876 1.253 18.710 1.00 68.50 89 ARG A CA 1
ATOM 720 C C . ARG A 1 89 ? -9.153 1.019 20.194 1.00 68.50 89 ARG A C 1
ATOM 722 O O . ARG A 1 89 ? -10.182 0.437 20.519 1.00 68.50 89 ARG A O 1
ATOM 729 N N . SER A 1 90 ? -8.238 1.397 21.086 1.00 61.94 90 SER A N 1
ATOM 730 C CA . SER A 1 90 ? -8.437 1.186 22.526 1.00 61.94 90 SER A CA 1
ATOM 731 C C . SER A 1 90 ? -9.408 2.183 23.156 1.00 61.94 90 SER A C 1
ATOM 733 O O . SER A 1 90 ? -9.764 2.005 24.316 1.00 61.94 90 SER A O 1
ATOM 735 N N . THR A 1 91 ? -9.824 3.223 22.428 1.00 57.19 91 THR A N 1
ATOM 736 C CA . THR A 1 91 ? -10.939 4.081 22.825 1.00 57.19 91 THR A CA 1
ATOM 737 C C . THR A 1 91 ? -12.225 3.514 22.219 1.00 57.19 91 THR A C 1
ATOM 739 O O . THR A 1 91 ? -12.266 3.202 21.030 1.00 57.19 91 THR A O 1
ATOM 742 N N . ASP A 1 92 ? -13.295 3.384 23.011 1.00 54.56 92 ASP A N 1
ATOM 743 C CA . ASP A 1 92 ? -14.636 2.897 22.603 1.00 54.56 92 ASP A CA 1
ATOM 744 C C . ASP A 1 92 ? -15.298 3.709 21.454 1.00 54.56 92 ASP A C 1
ATOM 746 O O . ASP A 1 92 ? -16.434 3.466 21.046 1.00 54.56 92 ASP A O 1
ATOM 750 N N . GLU A 1 93 ? -14.571 4.669 20.890 1.00 52.97 93 GLU A N 1
ATOM 751 C CA . GLU A 1 93 ? -14.954 5.601 19.836 1.00 52.97 93 GLU A CA 1
ATOM 752 C C . GLU A 1 93 ? -15.035 4.952 18.446 1.00 52.97 93 GLU A C 1
ATOM 754 O O . GLU A 1 93 ? -15.704 5.488 17.567 1.00 52.97 93 GLU A O 1
ATOM 759 N N . LEU A 1 94 ? -14.454 3.764 18.224 1.00 52.09 94 LEU A N 1
ATOM 760 C CA . LEU A 1 94 ? -14.537 3.069 16.925 1.00 52.09 94 LEU A CA 1
ATOM 761 C C . LEU A 1 94 ? -15.964 2.681 16.505 1.00 52.09 94 LEU A C 1
ATOM 763 O O . LEU A 1 94 ? -16.223 2.474 15.317 1.00 52.09 94 LEU A O 1
ATOM 767 N N . ALA A 1 95 ? -16.902 2.582 17.453 1.00 50.47 95 ALA A N 1
ATOM 768 C CA . ALA A 1 95 ? -18.315 2.326 17.159 1.00 50.47 95 ALA A CA 1
ATOM 769 C C . ALA A 1 95 ? -18.986 3.492 16.402 1.00 50.47 95 ALA A C 1
ATOM 771 O O . ALA A 1 95 ? -20.086 3.344 15.844 1.00 50.47 95 ALA A O 1
ATOM 772 N N . ILE A 1 96 ? -18.314 4.639 16.365 1.00 53.03 96 ILE A N 1
ATOM 773 C CA . ILE A 1 96 ? -18.685 5.823 15.622 1.00 53.03 96 ILE A CA 1
ATOM 774 C C . ILE A 1 96 ? -17.476 6.148 14.745 1.00 53.03 96 ILE A C 1
ATOM 776 O O . ILE A 1 96 ? -16.601 6.914 15.124 1.00 53.03 96 ILE A O 1
ATOM 780 N N . LEU A 1 97 ? -17.434 5.590 13.534 1.00 53.66 97 LEU A N 1
ATOM 781 C CA . LEU A 1 97 ? -16.581 6.082 12.445 1.00 53.66 97 LEU A CA 1
ATOM 782 C C . LEU A 1 97 ? -17.017 7.504 12.016 1.00 53.66 97 LEU A C 1
ATOM 784 O O . LEU A 1 97 ? -17.184 7.784 10.834 1.00 53.66 97 LEU A O 1
ATOM 788 N N . HIS A 1 98 ? -17.191 8.432 12.960 1.00 51.81 98 HIS A N 1
ATOM 789 C CA . HIS A 1 98 ? -16.826 9.817 12.727 1.00 51.81 98 HIS A CA 1
ATOM 790 C C . HIS A 1 98 ? -15.308 9.798 12.691 1.00 51.81 98 HIS A C 1
ATOM 792 O O . HIS A 1 98 ? -14.627 9.932 13.703 1.00 51.81 98 HIS A O 1
ATOM 798 N N . LEU A 1 99 ? -14.803 9.475 11.504 1.00 66.56 99 LEU A N 1
ATOM 799 C CA . LEU A 1 99 ? -13.404 9.554 11.154 1.00 66.56 99 LEU A CA 1
ATOM 800 C C . LEU A 1 99 ? -12.967 10.984 11.482 1.00 66.56 99 LEU A C 1
ATOM 802 O O . LEU A 1 99 ? -13.262 11.913 10.736 1.00 66.56 99 LEU A O 1
ATOM 806 N N . ASP A 1 100 ? -12.355 11.146 12.650 1.00 73.81 100 ASP A N 1
ATOM 807 C CA . ASP A 1 100 ? -11.738 12.381 13.117 1.00 73.81 100 ASP A CA 1
ATOM 808 C C . ASP A 1 100 ? -10.897 12.982 11.977 1.00 73.81 100 ASP A C 1
ATOM 810 O O . ASP A 1 100 ? -10.308 12.248 11.172 1.00 73.81 100 ASP A O 1
ATOM 814 N N . GLU A 1 101 ? -10.844 14.307 11.869 1.00 83.12 101 GLU A N 1
ATOM 815 C CA . GLU A 1 101 ? -10.086 15.000 10.824 1.00 83.12 101 GLU A CA 1
ATOM 816 C C . GLU A 1 101 ? -8.624 14.524 10.806 1.00 83.12 101 GLU A C 1
ATOM 818 O O . GLU A 1 101 ? -8.034 14.304 9.743 1.00 83.12 101 GLU A O 1
ATOM 823 N N . GLU A 1 102 ? -8.070 14.228 11.986 1.00 85.50 102 GLU A N 1
ATOM 824 C CA . GLU A 1 102 ? -6.745 13.631 12.125 1.00 85.50 102 GLU A CA 1
ATOM 825 C C . GLU A 1 102 ? -6.657 12.229 11.496 1.00 85.50 102 GLU A C 1
ATOM 827 O O . GLU A 1 102 ? -5.676 11.906 10.811 1.00 85.50 102 GLU A O 1
ATOM 832 N N . PHE A 1 103 ? -7.677 11.390 11.709 1.00 84.94 103 PHE A N 1
ATOM 833 C CA . PHE A 1 103 ? -7.741 10.056 11.122 1.00 84.94 103 PHE A CA 1
ATOM 834 C C . PHE A 1 103 ? -7.823 10.140 9.603 1.00 84.94 103 PHE A C 1
ATOM 836 O O . PHE A 1 103 ? -7.013 9.509 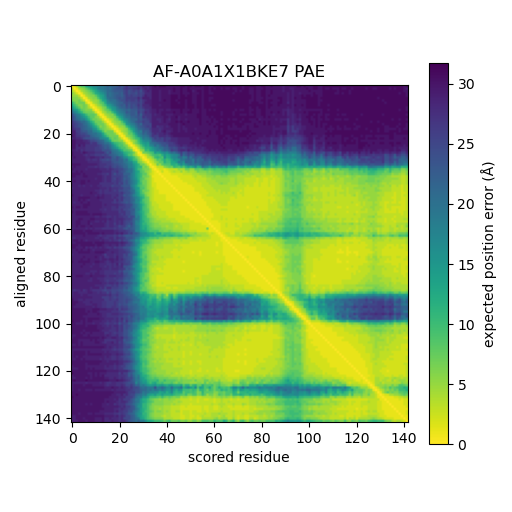8.921 1.00 84.94 103 PHE A O 1
ATOM 843 N N . ASN A 1 104 ? -8.743 10.951 9.078 1.00 85.94 104 ASN A N 1
ATOM 844 C CA . ASN A 1 104 ? -8.908 11.155 7.641 1.00 85.94 104 ASN A CA 1
ATOM 845 C C . ASN A 1 104 ? -7.612 11.644 7.008 1.00 85.94 104 ASN A C 1
ATOM 847 O O . ASN A 1 104 ? -7.150 11.073 6.022 1.00 85.94 104 ASN A O 1
ATOM 851 N N . ARG A 1 105 ? -6.959 12.640 7.611 1.00 89.44 105 ARG A N 1
ATOM 852 C CA . ARG A 1 105 ? -5.675 13.149 7.128 1.00 89.44 105 ARG A CA 1
ATOM 853 C C . ARG A 1 105 ? -4.621 12.043 7.048 1.00 89.44 105 ARG A C 1
ATOM 855 O O . ARG A 1 105 ? -3.959 11.902 6.020 1.00 89.44 105 ARG A O 1
ATOM 862 N N . LYS A 1 106 ? -4.460 11.241 8.105 1.00 90.25 106 LYS A N 1
ATOM 863 C CA . LYS A 1 106 ? -3.490 10.129 8.127 1.00 90.25 106 LYS A CA 1
ATOM 864 C C . LYS A 1 106 ? -3.847 9.026 7.131 1.00 90.25 106 LYS A C 1
ATOM 866 O O . LYS A 1 106 ? -2.945 8.477 6.494 1.00 90.25 106 LYS A O 1
ATOM 871 N N . PHE A 1 107 ? -5.132 8.728 6.978 1.00 89.38 107 PHE A N 1
ATOM 872 C CA . PHE A 1 107 ? -5.641 7.784 5.992 1.00 89.38 107 PHE A CA 1
ATOM 873 C C . PHE A 1 107 ? -5.326 8.252 4.566 1.00 89.38 107 PHE A C 1
ATOM 875 O O . PHE A 1 107 ? -4.673 7.520 3.829 1.00 89.38 107 PHE A O 1
ATOM 882 N N . TYR A 1 108 ? -5.677 9.489 4.201 1.00 90.69 108 TYR A N 1
ATOM 883 C CA . TYR A 1 108 ? -5.430 10.034 2.862 1.00 90.69 108 TYR A CA 1
ATOM 884 C C . TYR A 1 108 ? -3.944 10.147 2.523 1.00 90.69 108 TYR A C 1
ATOM 886 O O . TYR A 1 108 ? -3.559 9.854 1.394 1.00 90.69 108 TYR A O 1
ATOM 894 N N . ILE A 1 109 ? -3.093 10.521 3.485 1.00 91.88 109 ILE A N 1
ATOM 895 C CA . ILE A 1 109 ? -1.634 10.513 3.285 1.00 91.88 109 ILE A CA 1
ATOM 896 C C . ILE A 1 109 ? -1.155 9.092 2.967 1.00 91.88 109 ILE A C 1
ATOM 898 O O . ILE A 1 109 ? -0.441 8.884 1.990 1.00 91.88 109 ILE A O 1
ATOM 902 N N . SER A 1 110 ? -1.595 8.109 3.754 1.00 92.31 110 SER A N 1
ATOM 903 C CA . SER A 1 110 ? -1.198 6.710 3.555 1.00 92.31 110 SER A CA 1
ATOM 904 C C . SER A 1 110 ? -1.707 6.162 2.224 1.00 92.31 110 SER A C 1
ATOM 906 O O . SER A 1 110 ? -0.970 5.479 1.519 1.00 92.31 110 SER A O 1
ATOM 908 N N . LEU A 1 111 ? -2.943 6.501 1.851 1.00 91.44 111 LEU A N 1
ATOM 909 C CA . LEU A 1 111 ? -3.546 6.121 0.579 1.00 91.44 111 LEU A CA 1
ATOM 910 C C . LEU A 1 111 ? -2.800 6.748 -0.603 1.00 91.44 111 LEU A C 1
ATOM 912 O O . LEU A 1 111 ? -2.488 6.053 -1.565 1.00 91.44 111 LEU A O 1
ATOM 916 N N . LYS A 1 112 ? -2.451 8.036 -0.523 1.00 93.50 112 LYS A N 1
ATOM 917 C CA . LYS A 1 112 ? -1.656 8.717 -1.552 1.00 93.50 112 LYS A CA 1
ATOM 918 C C . LYS A 1 112 ? -0.301 8.038 -1.754 1.00 93.50 112 LYS A C 1
ATOM 920 O O . LYS A 1 112 ? 0.115 7.852 -2.899 1.00 93.50 112 LYS A O 1
ATOM 925 N N . ASP A 1 113 ? 0.367 7.645 -0.672 1.00 93.38 113 ASP A N 1
ATOM 926 C CA . ASP A 1 113 ? 1.644 6.929 -0.749 1.00 93.38 113 ASP A CA 1
ATOM 927 C C . ASP A 1 113 ? 1.478 5.551 -1.410 1.00 93.38 113 ASP A C 1
ATOM 929 O O . ASP A 1 113 ? 2.287 5.174 -2.255 1.00 93.38 113 ASP A O 1
ATOM 933 N N . VAL A 1 114 ? 0.412 4.813 -1.079 1.00 92.81 114 VAL A N 1
ATOM 934 C CA . VAL A 1 114 ? 0.076 3.522 -1.709 1.00 92.81 114 VAL A CA 1
ATOM 935 C C . VAL A 1 114 ? -0.188 3.685 -3.206 1.00 92.81 114 VAL A C 1
ATOM 937 O O . VAL A 1 114 ? 0.394 2.950 -4.002 1.00 92.81 114 VAL A O 1
ATOM 940 N N . LEU A 1 115 ? -0.996 4.671 -3.601 1.00 92.50 115 LEU A N 1
ATOM 941 C CA . LEU A 1 115 ? -1.313 4.946 -5.006 1.00 92.50 115 LEU A CA 1
ATOM 942 C C . LEU A 1 115 ? -0.071 5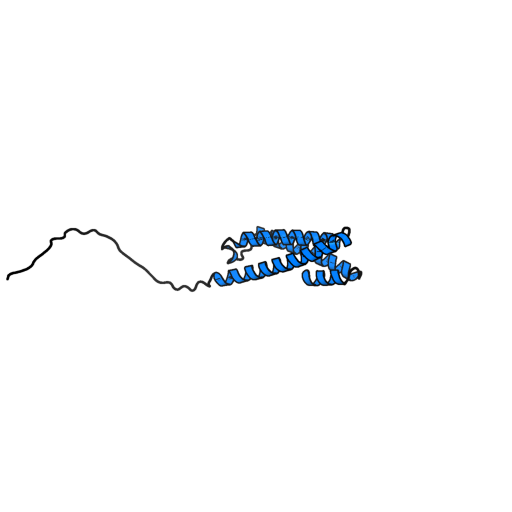.362 -5.802 1.00 92.50 115 LEU A C 1
ATOM 944 O O . LEU A 1 115 ? 0.153 4.873 -6.908 1.00 92.50 115 LEU A O 1
ATOM 948 N N . THR A 1 116 ? 0.773 6.217 -5.221 1.00 92.19 116 THR A N 1
ATOM 949 C CA . THR A 1 116 ? 2.037 6.636 -5.845 1.00 92.19 116 THR A CA 1
ATOM 950 C C . THR A 1 116 ? 2.955 5.434 -6.063 1.00 92.19 116 THR A C 1
ATOM 952 O O . THR A 1 116 ? 3.511 5.262 -7.147 1.00 92.19 116 THR A O 1
ATOM 955 N N . THR A 1 117 ? 3.071 4.555 -5.064 1.00 93.75 117 THR A N 1
ATOM 956 C CA . THR A 1 117 ? 3.837 3.311 -5.183 1.00 93.75 117 THR A CA 1
ATOM 957 C C . THR A 1 117 ? 3.251 2.374 -6.237 1.00 93.75 117 THR A C 1
ATOM 959 O O . THR A 1 117 ? 4.008 1.829 -7.038 1.00 93.75 117 THR A O 1
ATOM 962 N N . SER A 1 118 ? 1.927 2.215 -6.293 1.00 92.94 118 SER A N 1
ATOM 963 C CA . SER A 1 118 ? 1.254 1.39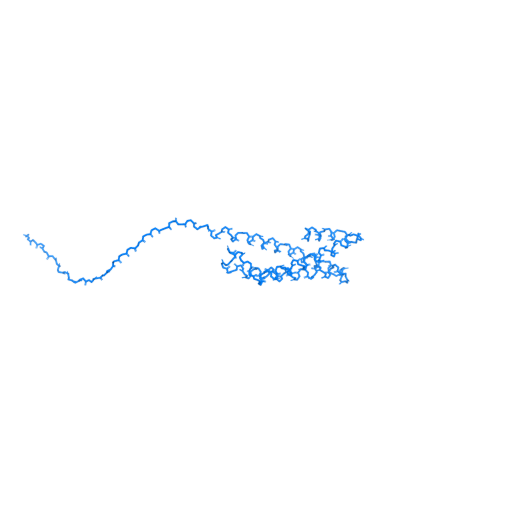1 -7.307 1.00 92.94 118 SER A CA 1
ATOM 964 C C . SER A 1 118 ? 1.563 1.871 -8.734 1.00 92.94 118 SER A C 1
ATOM 966 O O . SER A 1 118 ? 1.884 1.068 -9.615 1.00 92.94 118 SER A O 1
ATOM 968 N N . ALA A 1 119 ? 1.604 3.190 -8.952 1.00 91.75 119 ALA A N 1
ATOM 969 C CA . ALA A 1 119 ? 1.991 3.777 -10.236 1.00 91.75 119 ALA A CA 1
ATOM 970 C C . ALA A 1 119 ? 3.468 3.521 -10.608 1.00 91.75 119 ALA A C 1
ATOM 972 O O . ALA A 1 119 ? 3.782 3.309 -11.780 1.00 91.75 119 ALA A O 1
ATOM 973 N N . GLU A 1 120 ? 4.389 3.535 -9.639 1.00 91.75 120 GLU A N 1
ATOM 974 C CA . GLU A 1 120 ? 5.805 3.188 -9.868 1.00 91.75 120 GLU A CA 1
ATOM 975 C C . GLU A 1 120 ? 5.986 1.696 -10.189 1.00 91.75 120 GLU A C 1
ATOM 977 O O . GLU A 1 120 ? 6.717 1.341 -11.115 1.00 91.75 120 GLU A O 1
ATOM 982 N N . ILE A 1 121 ? 5.290 0.812 -9.468 1.00 90.81 121 ILE A N 1
ATOM 983 C CA . ILE A 1 121 ? 5.315 -0.636 -9.728 1.00 90.81 121 ILE A CA 1
ATOM 984 C C . ILE A 1 121 ? 4.767 -0.925 -11.133 1.00 90.81 121 ILE A C 1
ATOM 986 O O . ILE A 1 121 ? 5.380 -1.678 -11.889 1.00 90.81 121 ILE A O 1
ATOM 990 N N . SER A 1 122 ? 3.655 -0.287 -11.509 1.00 89.50 122 SER A N 1
ATOM 991 C CA . SER A 1 122 ? 3.041 -0.441 -12.835 1.00 89.50 122 SER A CA 1
ATOM 992 C C . SER A 1 122 ? 3.975 0.013 -13.960 1.00 89.50 122 SER A C 1
ATOM 994 O O . SER A 1 122 ? 4.104 -0.676 -14.972 1.00 89.50 122 SER A O 1
ATOM 996 N N . ARG A 1 123 ? 4.698 1.127 -13.768 1.00 88.81 123 ARG A N 1
ATOM 997 C CA . ARG A 1 123 ? 5.737 1.573 -14.712 1.00 88.81 123 ARG A CA 1
ATOM 998 C C . ARG A 1 123 ? 6.852 0.543 -14.863 1.00 88.81 123 ARG A C 1
ATOM 1000 O O . ARG A 1 123 ? 7.229 0.220 -15.983 1.00 88.81 123 ARG A O 1
ATOM 1007 N N . MET A 1 124 ? 7.345 -0.021 -13.762 1.00 86.69 124 MET A N 1
ATOM 1008 C CA . MET A 1 124 ? 8.368 -1.072 -13.819 1.00 86.69 124 MET A CA 1
ATOM 1009 C C . MET A 1 124 ? 7.878 -2.341 -14.523 1.00 86.69 124 MET A C 1
ATOM 1011 O O . MET A 1 124 ? 8.642 -2.949 -15.272 1.00 86.69 124 MET A O 1
ATOM 1015 N N . HIS A 1 125 ? 6.612 -2.717 -14.320 1.00 84.50 125 HIS A N 1
ATOM 1016 C CA . HIS A 1 125 ? 5.999 -3.861 -14.996 1.00 84.50 125 HIS A CA 1
ATOM 1017 C C . HIS A 1 125 ? 5.989 -3.683 -16.517 1.00 84.50 125 HIS A C 1
ATOM 1019 O O . HIS A 1 125 ? 6.342 -4.609 -17.244 1.00 84.50 125 HIS A O 1
ATOM 1025 N N . ALA A 1 126 ? 5.662 -2.478 -16.997 1.00 82.50 126 ALA A N 1
ATOM 1026 C CA . ALA A 1 126 ? 5.657 -2.155 -18.425 1.00 82.50 126 ALA A CA 1
ATOM 1027 C C . ALA A 1 126 ? 7.042 -2.298 -19.087 1.00 82.50 126 ALA A C 1
ATOM 1029 O O . ALA A 1 126 ? 7.130 -2.552 -20.285 1.00 82.50 126 ALA A O 1
ATOM 1030 N N . HIS A 1 127 ? 8.124 -2.182 -18.312 1.00 84.06 127 HIS A N 1
ATOM 1031 C CA . HIS A 1 127 ? 9.494 -2.381 -18.788 1.00 84.06 127 HIS A CA 1
ATOM 1032 C C . HIS A 1 127 ? 9.983 -3.840 -18.686 1.00 84.06 127 HIS A C 1
ATOM 1034 O O . HIS A 1 127 ? 11.159 -4.096 -18.935 1.00 84.06 127 HIS A O 1
ATOM 1040 N N . TYR A 1 128 ? 9.115 -4.793 -18.315 1.00 76.62 128 TYR A N 1
ATOM 1041 C CA . TYR A 1 128 ? 9.417 -6.229 -18.158 1.00 76.62 128 TYR A CA 1
ATOM 1042 C C . TYR A 1 128 ? 10.609 -6.545 -17.235 1.00 76.62 128 TYR A C 1
ATOM 1044 O O . TYR A 1 128 ? 11.186 -7.634 -17.275 1.00 76.62 128 TYR A O 1
ATOM 1052 N N . ALA A 1 129 ? 10.975 -5.615 -16.355 1.00 71.69 129 ALA A N 1
ATOM 1053 C CA . ALA A 1 129 ? 12.063 -5.800 -15.408 1.00 71.69 129 ALA A CA 1
ATOM 1054 C C . ALA A 1 129 ? 11.555 -6.509 -14.144 1.00 71.69 129 ALA A C 1
ATOM 1056 O O . ALA A 1 129 ? 10.573 -6.087 -13.536 1.00 71.69 129 ALA A O 1
ATOM 1057 N N . HIS A 1 130 ? 12.250 -7.568 -13.711 1.00 76.94 130 HIS A N 1
ATOM 1058 C CA . HIS A 1 130 ? 11.978 -8.269 -12.444 1.00 76.94 130 HIS A CA 1
ATOM 1059 C C . HIS A 1 130 ? 10.513 -8.722 -12.271 1.00 76.94 130 HIS A C 1
ATOM 1061 O O . HIS A 1 130 ? 9.954 -8.655 -11.171 1.00 76.94 130 HIS A O 1
ATOM 1067 N N . VAL A 1 131 ? 9.910 -9.218 -13.360 1.00 78.44 131 VAL A N 1
ATOM 1068 C CA . VAL A 1 131 ? 8.480 -9.565 -13.481 1.00 78.44 131 VAL A CA 1
ATOM 1069 C C . VAL A 1 131 ? 7.916 -10.346 -12.283 1.00 78.44 131 VAL A C 1
ATOM 1071 O O . VAL A 1 131 ? 6.854 -9.950 -11.801 1.00 78.44 131 VAL A O 1
ATOM 1074 N N . PRO A 1 132 ? 8.586 -11.371 -11.710 1.00 86.06 132 PRO A N 1
ATOM 1075 C CA . PRO A 1 132 ? 8.024 -12.102 -10.572 1.00 86.06 13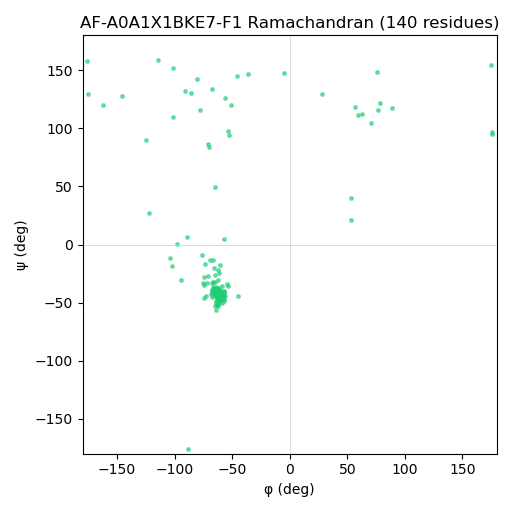2 PRO A CA 1
ATOM 1076 C C . PRO A 1 132 ? 7.828 -11.235 -9.321 1.00 86.06 132 PRO A C 1
ATOM 1078 O O . PRO A 1 132 ? 6.786 -11.306 -8.675 1.00 86.06 132 PRO A O 1
ATOM 1081 N N . LEU A 1 133 ? 8.802 -10.381 -8.985 1.00 86.81 133 LEU A N 1
ATOM 1082 C CA . LEU A 1 133 ? 8.699 -9.478 -7.835 1.00 86.81 133 LEU A CA 1
ATOM 1083 C C . LEU A 1 133 ? 7.628 -8.413 -8.076 1.00 86.81 133 LEU A C 1
ATOM 1085 O O . LEU A 1 133 ? 6.816 -8.139 -7.196 1.00 86.81 133 LEU A O 1
ATOM 1089 N N . ILE A 1 134 ? 7.627 -7.827 -9.272 1.00 87.94 134 ILE A N 1
ATOM 1090 C CA . ILE A 1 134 ? 6.694 -6.764 -9.643 1.00 87.94 134 ILE A CA 1
ATOM 1091 C C . ILE A 1 134 ? 5.250 -7.274 -9.664 1.00 87.94 134 ILE A C 1
ATOM 1093 O O . ILE A 1 134 ? 4.372 -6.599 -9.140 1.00 87.94 134 ILE A O 1
ATOM 1097 N N . THR A 1 135 ? 5.007 -8.487 -10.163 1.00 87.56 135 THR A N 1
ATOM 1098 C CA . THR A 1 135 ? 3.670 -9.107 -10.174 1.00 87.56 135 THR A CA 1
ATOM 1099 C C . THR A 1 135 ? 3.139 -9.319 -8.757 1.00 87.56 135 THR A C 1
ATOM 1101 O O . THR A 1 135 ? 1.994 -8.984 -8.464 1.00 87.56 135 THR A O 1
ATOM 1104 N N . VAL A 1 136 ? 3.983 -9.810 -7.842 1.00 90.25 136 VAL A N 1
ATOM 1105 C CA . VAL A 1 136 ? 3.600 -9.961 -6.429 1.00 90.25 136 VAL A CA 1
ATOM 1106 C C . VAL A 1 136 ? 3.307 -8.599 -5.801 1.00 90.25 136 VAL A C 1
ATOM 1108 O O . VAL A 1 136 ? 2.317 -8.450 -5.091 1.00 90.25 136 VAL A O 1
ATOM 1111 N N . LEU A 1 137 ? 4.122 -7.581 -6.079 1.00 89.88 137 LEU A N 1
ATOM 1112 C CA . LEU A 1 137 ? 3.867 -6.234 -5.574 1.00 89.88 137 LEU A CA 1
ATOM 1113 C C . LEU A 1 137 ? 2.562 -5.650 -6.138 1.00 89.88 137 LEU A C 1
ATOM 1115 O O . LEU A 1 137 ? 1.803 -5.070 -5.369 1.00 89.88 137 LEU A O 1
ATOM 1119 N N . LEU A 1 138 ? 2.246 -5.858 -7.418 1.00 88.88 138 LEU A N 1
ATOM 1120 C CA . LEU A 1 138 ? 0.953 -5.464 -7.989 1.00 88.88 138 LEU A CA 1
ATOM 1121 C C . LEU A 1 138 ? -0.215 -6.163 -7.293 1.00 88.88 138 LEU A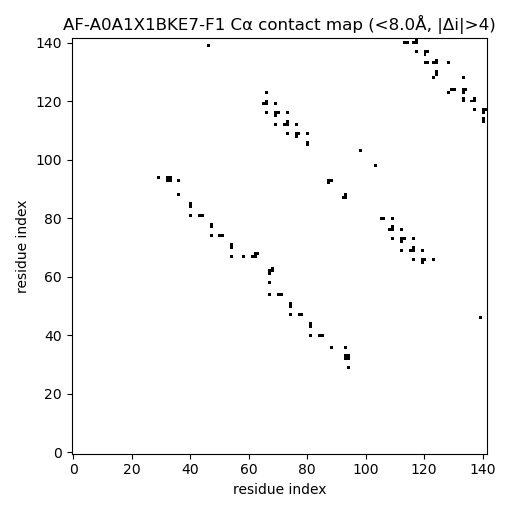 C 1
ATOM 1123 O O . LEU A 1 138 ? -1.195 -5.502 -7.001 1.00 88.88 138 LEU A O 1
ATOM 1127 N N . SER A 1 139 ? -0.103 -7.448 -6.944 1.00 88.75 139 SER A N 1
ATOM 1128 C CA . SER A 1 139 ? -1.186 -8.150 -6.231 1.00 88.75 139 SER A CA 1
ATOM 1129 C C . SER A 1 139 ? -1.453 -7.635 -4.811 1.00 88.75 139 SER A C 1
ATOM 1131 O O . SER A 1 139 ? -2.522 -7.881 -4.267 1.00 88.75 139 SER A O 1
ATOM 1133 N N . ILE A 1 140 ? -0.483 -6.942 -4.204 1.00 88.19 140 ILE A N 1
ATOM 1134 C CA . ILE A 1 140 ? -0.618 -6.368 -2.858 1.00 88.19 140 ILE A CA 1
ATOM 1135 C C . ILE A 1 140 ? -1.070 -4.896 -2.921 1.00 88.19 140 ILE A C 1
ATOM 1137 O O . ILE A 1 140 ? -1.712 -4.407 -1.994 1.00 88.19 140 ILE A O 1
ATOM 1141 N N . TYR A 1 141 ? -0.691 -4.168 -3.979 1.00 86.38 141 TYR A N 1
ATOM 1142 C CA . TYR A 1 141 ? -0.959 -2.730 -4.138 1.00 86.38 141 TYR A CA 1
ATOM 1143 C C . TYR A 1 141 ? -2.116 -2.386 -5.090 1.00 86.38 141 TYR A C 1
ATOM 1145 O O . TYR A 1 141 ? -2.555 -1.234 -5.073 1.00 86.38 141 TYR A O 1
ATOM 1153 N N . GLY A 1 142 ? -2.530 -3.313 -5.955 1.00 75.12 142 GLY A N 1
ATOM 1154 C CA . GLY A 1 142 ? -3.650 -3.176 -6.893 1.00 75.12 142 GLY A CA 1
ATOM 1155 C C . GLY A 1 142 ? -4.959 -3.633 -6.275 1.00 75.12 142 GLY A C 1
ATOM 1156 O O . GLY A 1 142 ? -5.975 -2.969 -6.566 1.00 75.12 142 GLY A O 1
#

pLDDT: mean 74.75, std 21.07, range [34.88, 94.38]

Mean predicted aligned error: 13.84 Å

Secondary structure (DSSP, 8-state):
-----------------------------THHHHHHHHHHHHHHHHHHHHHHHHHHHHTTTTTT-HHHHHHHHHHHHHHHHHHHHHHHTTSGGGGS----HHHHHHHHHHHHHHHHHHHHHHHHHHTTTTHHHHHHHHHHH-

Radius of gyration: 31.1 Å; Cα contacts (8 Å, |Δi|>4): 70; chains: 1; bounding box: 70×38×102 Å

Solvent-accessible surface area (backbone atoms only — not comparable to full-atom values): 8672 Å² total; per-residue (Å²): 140,84,83,88,88,80,83,90,86,82,86,89,80,88,81,86,87,81,88,80,80,89,78,95,68,89,69,81,65,70,73,66,50,56,53,54,59,50,50,54,50,52,50,54,53,48,54,52,51,53,50,49,53,54,46,66,73,44,43,78,84,38,67,87,38,69,43,52,52,33,48,57,48,25,52,52,39,47,50,52,44,54,53,50,54,58,59,57,56,78,41,88,54,63,72,50,80,70,67,45,71,69,53,47,51,50,48,52,53,34,49,52,36,41,53,52,28,38,54,38,43,53,54,42,47,77,67,64,53,65,50,73,62,39,52,54,49,43,74,76,57,109